Protein AF-A0A526R2I6-F1 (afdb_monomer_lite)

Sequence (72 aa):
MVEIYSIEMDKARQRAGRAELALERAEKLLEGDGNVAVNLALCCRIRGAQRHVSEAKARLKKIESARRLRTG

pLDDT: mean 85.75, std 11.05, range [52.5, 97.19]

Structure (mmCIF, N/CA/C/O backbone):
data_AF-A0A526R2I6-F1
#
_entry.id   AF-A0A526R2I6-F1
#
loop_
_atom_site.group_PDB
_atom_site.id
_atom_site.type_symbol
_atom_site.label_atom_id
_atom_site.label_alt_id
_atom_site.label_comp_id
_atom_site.label_asym_id
_atom_site.label_entity_id
_atom_site.label_seq_id
_atom_site.pdbx_PDB_ins_code
_atom_site.Cartn_x
_atom_site.Cartn_y
_atom_site.Cartn_z
_atom_site.occupancy
_atom_site.B_iso_or_equiv
_atom_site.auth_seq_id
_atom_site.auth_comp_id
_atom_site.auth_asym_id
_atom_site.auth_atom_id
_atom_site.pdbx_PDB_model_num
ATOM 1 N N . MET A 1 1 ? -24.355 11.509 44.453 1.00 63.19 1 MET A N 1
ATOM 2 C CA . MET A 1 1 ? -23.091 10.734 44.355 1.00 63.19 1 MET A CA 1
ATOM 3 C C . MET A 1 1 ? -23.260 9.481 43.497 1.00 63.19 1 MET A C 1
ATOM 5 O O . MET A 1 1 ? -22.532 9.353 42.525 1.00 63.19 1 MET A O 1
ATOM 9 N N . VAL A 1 2 ? -24.247 8.617 43.774 1.00 73.06 2 VAL A N 1
ATOM 10 C CA . VAL A 1 2 ? -24.535 7.409 42.963 1.00 73.06 2 VAL A CA 1
ATOM 11 C C . VAL A 1 2 ? -24.940 7.737 41.515 1.00 73.06 2 VAL A C 1
ATOM 13 O O . VAL A 1 2 ? -24.462 7.097 40.586 1.00 73.06 2 VAL A O 1
ATOM 16 N N . GLU A 1 3 ? -25.740 8.784 41.301 1.00 78.50 3 GLU A N 1
ATOM 17 C CA . GLU A 1 3 ? -26.186 9.179 39.952 1.00 78.50 3 GLU A CA 1
ATOM 18 C C . GLU A 1 3 ? -25.045 9.665 39.047 1.00 78.50 3 GLU A C 1
ATOM 20 O O . GLU A 1 3 ? -24.978 9.284 37.884 1.00 78.50 3 GLU A O 1
ATOM 25 N N . ILE A 1 4 ? -24.104 10.451 39.583 1.00 85.00 4 ILE A N 1
ATOM 26 C CA . ILE A 1 4 ? -22.942 10.939 38.819 1.00 85.00 4 ILE A CA 1
ATOM 27 C C . ILE A 1 4 ? -22.069 9.759 38.382 1.00 85.00 4 ILE A C 1
ATOM 29 O O . ILE A 1 4 ? -21.636 9.699 37.234 1.00 85.00 4 ILE A O 1
ATOM 33 N N . TYR A 1 5 ? -21.856 8.794 39.280 1.00 88.50 5 TYR A N 1
ATOM 34 C CA . TYR A 1 5 ? -21.104 7.583 38.969 1.00 88.50 5 TYR A CA 1
ATOM 35 C C . TYR A 1 5 ? -21.788 6.743 37.877 1.00 88.50 5 TYR A C 1
ATOM 37 O O . TYR A 1 5 ? -21.120 6.303 36.943 1.00 88.50 5 TYR A O 1
ATOM 45 N N . SER A 1 6 ? -23.115 6.586 37.939 1.00 91.12 6 SER A N 1
ATOM 46 C CA . SER A 1 6 ? -23.888 5.885 36.903 1.00 91.12 6 SER A CA 1
ATOM 47 C C . SER A 1 6 ? -23.762 6.564 35.537 1.00 91.12 6 SER A C 1
ATOM 49 O O . SER A 1 6 ? -23.477 5.903 34.543 1.00 91.12 6 SER A O 1
ATOM 51 N N . ILE A 1 7 ? -23.890 7.893 35.491 1.00 92.31 7 ILE A N 1
ATOM 52 C CA . ILE A 1 7 ? -23.788 8.671 34.249 1.00 92.31 7 ILE A CA 1
ATOM 53 C C . ILE A 1 7 ? -22.394 8.538 33.620 1.00 92.31 7 ILE A C 1
ATOM 55 O O . ILE A 1 7 ? -22.271 8.387 32.403 1.00 92.31 7 ILE A O 1
ATOM 59 N N . GLU A 1 8 ? -21.328 8.589 34.421 1.00 93.38 8 GLU A N 1
ATOM 60 C CA . GLU A 1 8 ? -19.964 8.413 33.910 1.00 93.38 8 GLU A CA 1
ATOM 61 C C . GLU A 1 8 ? -19.706 6.976 33.431 1.00 93.38 8 GLU A C 1
ATOM 63 O O . GLU A 1 8 ? -19.074 6.783 32.389 1.00 93.38 8 GLU A O 1
ATOM 68 N N . MET A 1 9 ? -20.259 5.969 34.115 1.00 91.50 9 MET A N 1
ATOM 69 C CA . MET A 1 9 ? -20.215 4.577 33.657 1.00 91.50 9 MET A CA 1
ATOM 70 C C . MET A 1 9 ? -20.938 4.386 32.317 1.00 91.50 9 MET A C 1
ATOM 72 O O . MET A 1 9 ? -20.401 3.728 31.422 1.00 91.50 9 MET A O 1
ATOM 76 N N . ASP A 1 10 ? -22.111 4.991 32.137 1.00 94.00 10 ASP A N 1
ATOM 77 C CA . ASP A 1 10 ? -22.880 4.889 30.893 1.00 94.00 10 ASP A CA 1
ATOM 78 C C . ASP A 1 10 ? -22.159 5.568 29.722 1.00 94.00 10 ASP A C 1
ATOM 80 O O . ASP A 1 10 ? -22.079 5.015 28.620 1.00 94.00 10 ASP A O 1
ATOM 84 N N . LYS A 1 11 ? -21.535 6.729 29.962 1.00 92.25 11 LYS A N 1
ATOM 85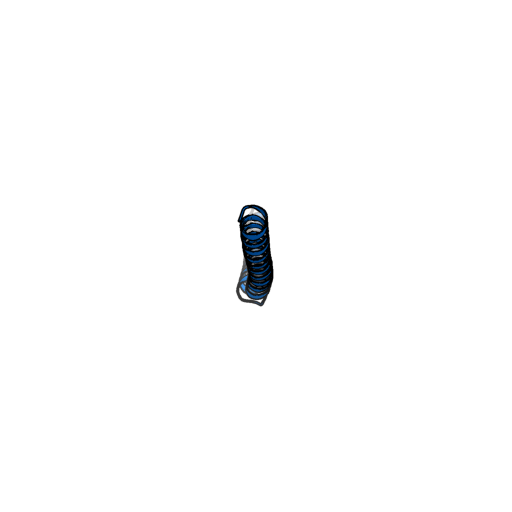 C CA . LYS A 1 11 ? -20.670 7.390 28.971 1.00 92.25 11 LYS A CA 1
ATOM 86 C C . LYS A 1 11 ? -19.464 6.530 28.609 1.00 92.25 11 LYS A C 1
ATOM 88 O O . LYS A 1 11 ? -19.102 6.462 27.434 1.00 92.25 11 LYS A O 1
ATOM 93 N N . ALA A 1 12 ? -18.830 5.891 29.593 1.00 92.31 12 ALA A N 1
ATOM 94 C CA . ALA A 1 12 ? -17.690 5.013 29.358 1.00 92.31 12 ALA A CA 1
ATOM 95 C C . ALA A 1 12 ? -18.086 3.811 28.486 1.00 92.31 12 ALA A C 1
ATOM 97 O O . ALA A 1 12 ? -17.424 3.546 27.483 1.00 92.31 12 ALA A O 1
ATOM 98 N N . ARG A 1 13 ? -19.218 3.160 28.789 1.00 93.81 13 ARG A N 1
ATOM 99 C CA . ARG A 1 13 ? -19.771 2.060 27.978 1.00 93.81 13 ARG A CA 1
ATOM 100 C C . ARG A 1 13 ? -20.099 2.505 26.557 1.00 93.81 13 ARG A C 1
ATOM 102 O O . ARG A 1 13 ? -19.722 1.834 25.601 1.00 93.81 13 ARG A O 1
ATOM 109 N N . GLN A 1 14 ? -20.746 3.660 26.400 1.00 95.94 14 GLN A N 1
ATOM 110 C CA . GLN A 1 14 ? -21.069 4.192 25.077 1.00 95.94 14 GLN A CA 1
ATOM 111 C C . GLN A 1 14 ? -19.805 4.481 24.255 1.00 95.94 14 GLN A C 1
ATOM 113 O O . GLN A 1 14 ? -19.767 4.193 23.059 1.00 95.94 14 GLN A O 1
ATOM 118 N N . ARG A 1 15 ? -18.767 5.056 24.874 1.00 95.12 15 ARG A N 1
ATOM 119 C CA . ARG A 1 15 ? -17.485 5.316 24.205 1.00 95.12 15 ARG A CA 1
ATOM 120 C C . ARG A 1 15 ? -16.785 4.023 23.803 1.00 95.12 15 ARG A C 1
ATOM 122 O O . ARG A 1 15 ? -16.309 3.955 22.676 1.00 95.12 15 ARG A O 1
ATOM 129 N N . ALA A 1 16 ? -16.772 3.022 24.682 1.00 93.50 16 ALA A N 1
ATOM 130 C CA . ALA A 1 16 ? -16.205 1.709 24.390 1.00 93.50 16 ALA A CA 1
AT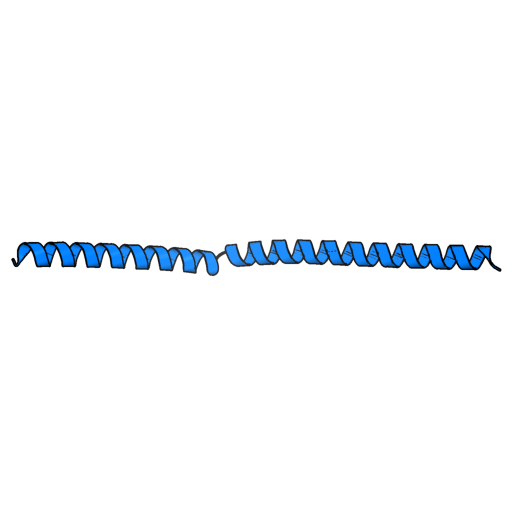OM 131 C C . ALA A 1 16 ? -16.902 1.060 23.187 1.00 93.50 16 ALA A C 1
ATOM 133 O O . ALA A 1 16 ? -16.240 0.771 22.197 1.00 93.50 16 ALA A O 1
ATOM 134 N N . GLY A 1 17 ? -18.237 0.984 23.190 1.00 94.50 17 GLY A N 1
ATOM 135 C CA . GLY A 1 17 ? -18.981 0.406 22.066 1.00 94.50 17 GLY A CA 1
ATOM 136 C C . GLY A 1 17 ? -18.787 1.167 20.746 1.00 94.50 17 GLY A C 1
ATOM 137 O O . GLY A 1 17 ? -18.723 0.568 19.675 1.00 94.50 17 GLY A O 1
ATOM 138 N N . ARG A 1 18 ? -18.628 2.499 20.790 1.00 95.88 18 ARG A N 1
ATOM 139 C CA . ARG A 1 18 ? -18.272 3.285 19.593 1.00 95.88 18 ARG A CA 1
ATOM 140 C C . ARG A 1 18 ? -16.858 2.986 19.097 1.00 95.88 18 ARG A C 1
ATOM 142 O O . ARG A 1 18 ? -16.656 2.941 17.886 1.00 95.88 18 ARG A O 1
ATOM 149 N N . ALA A 1 19 ? -15.898 2.821 20.004 1.00 92.38 19 ALA A N 1
ATOM 150 C CA . ALA A 1 19 ? -14.520 2.491 19.659 1.00 92.38 19 ALA A CA 1
ATOM 151 C C . ALA A 1 19 ? -14.415 1.079 19.065 1.00 92.38 19 ALA A C 1
ATOM 153 O O . ALA A 1 19 ? -13.766 0.911 18.038 1.00 92.38 19 ALA A O 1
ATOM 154 N N . GLU A 1 20 ? -15.117 0.103 19.642 1.00 95.69 20 GLU A N 1
ATOM 155 C CA . GLU A 1 20 ? -15.214 -1.267 19.121 1.00 95.69 20 GLU A CA 1
ATOM 156 C C . GLU A 1 20 ? -15.804 -1.289 17.706 1.00 95.69 20 GLU A C 1
ATOM 158 O O . GLU A 1 20 ? -15.212 -1.864 16.798 1.00 95.69 20 GLU A O 1
ATOM 163 N N . LEU A 1 21 ? -16.910 -0.574 17.471 1.00 95.31 21 LEU A N 1
ATOM 164 C CA . LEU A 1 21 ? -17.517 -0.497 16.140 1.00 95.31 21 LEU A CA 1
ATOM 165 C C . LEU A 1 21 ? -16.605 0.196 15.113 1.00 95.31 21 LEU A C 1
ATOM 167 O O . LEU A 1 21 ? -16.609 -0.150 13.931 1.00 95.31 21 LEU A O 1
ATOM 171 N N . ALA A 1 22 ? -15.847 1.211 15.535 1.00 90.19 22 ALA A N 1
ATOM 172 C CA . ALA A 1 22 ? -14.874 1.873 14.672 1.00 90.19 22 ALA A CA 1
ATOM 173 C C . ALA A 1 22 ? -13.706 0.940 14.319 1.00 90.19 22 ALA A C 1
ATOM 175 O O . ALA A 1 22 ? -13.276 0.932 13.164 1.00 90.19 22 ALA A O 1
ATOM 176 N N . LEU A 1 23 ? -13.242 0.141 15.284 1.00 92.75 23 LEU A N 1
ATOM 177 C CA . LEU A 1 23 ? -12.211 -0.872 15.081 1.00 92.75 23 LEU A CA 1
ATOM 178 C C . LEU A 1 23 ? -12.684 -1.951 14.100 1.00 92.75 23 LEU A C 1
ATOM 180 O O . LEU A 1 23 ? -12.021 -2.161 13.091 1.00 92.75 23 LEU A O 1
ATOM 184 N N . GLU A 1 24 ? -13.873 -2.523 14.302 1.00 89.81 24 GLU A N 1
ATOM 185 C CA . GLU A 1 24 ? -14.438 -3.553 13.416 1.00 89.81 24 GLU A CA 1
ATOM 186 C C . GLU A 1 24 ? -14.579 -3.047 11.967 1.00 89.81 24 GLU A C 1
ATOM 188 O O . GLU A 1 24 ? -14.321 -3.761 10.998 1.00 89.81 24 GLU A O 1
ATOM 193 N N . ARG A 1 25 ? -14.969 -1.777 11.789 1.00 83.75 25 ARG A N 1
ATOM 194 C CA . ARG A 1 25 ? -15.043 -1.152 10.458 1.00 83.75 25 ARG A CA 1
ATOM 195 C C . ARG A 1 25 ? -13.667 -0.998 9.816 1.00 83.75 25 ARG A C 1
ATOM 197 O O . ARG A 1 25 ? -13.549 -1.205 8.610 1.00 83.75 25 ARG A O 1
AT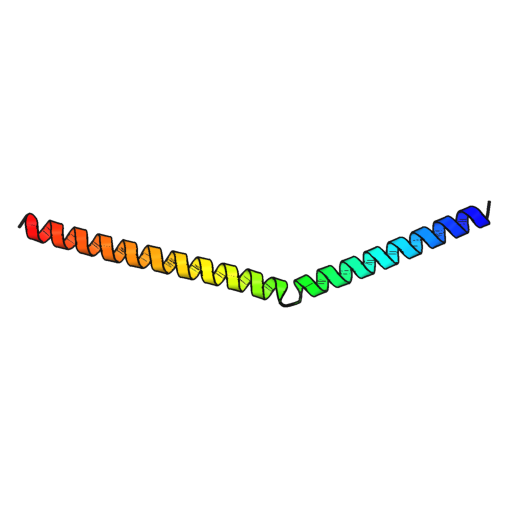OM 204 N N . ALA A 1 26 ? -12.655 -0.612 10.591 1.00 80.38 26 ALA A N 1
ATOM 205 C CA . ALA A 1 26 ? -11.284 -0.495 10.107 1.00 80.38 26 ALA A CA 1
ATOM 206 C C . ALA A 1 26 ? -10.705 -1.870 9.736 1.00 80.38 26 ALA A C 1
ATOM 208 O O . ALA A 1 26 ? -10.101 -2.005 8.676 1.00 80.38 26 ALA A O 1
ATOM 209 N N . GLU A 1 27 ? -10.958 -2.895 10.548 1.00 80.00 27 GLU A N 1
ATOM 210 C CA . GLU A 1 27 ? -10.574 -4.282 10.270 1.00 80.00 27 GLU A CA 1
ATOM 211 C C . GLU A 1 27 ? -11.252 -4.800 8.996 1.00 80.00 27 GLU A C 1
ATOM 213 O O . GLU A 1 27 ? -10.565 -5.266 8.094 1.00 80.00 27 GLU A O 1
ATOM 218 N N . LYS A 1 28 ? -12.562 -4.580 8.819 1.00 75.88 28 LYS A N 1
ATOM 219 C CA . LYS A 1 28 ? -13.271 -4.921 7.569 1.00 75.88 28 LYS A CA 1
ATOM 220 C C . LYS A 1 28 ? -12.742 -4.181 6.338 1.00 75.88 28 LYS A C 1
ATOM 222 O O . LYS A 1 28 ? -12.778 -4.720 5.237 1.00 75.88 28 LYS A O 1
ATOM 227 N N . LEU A 1 29 ? -12.254 -2.950 6.492 1.00 70.00 29 LEU A N 1
ATOM 228 C CA . LEU A 1 29 ? -11.585 -2.200 5.419 1.00 70.00 29 LEU A CA 1
ATOM 229 C C . LEU A 1 29 ? -10.224 -2.807 5.045 1.00 70.00 29 LEU A C 1
ATOM 231 O O . LEU A 1 29 ? -9.837 -2.749 3.876 1.00 70.00 29 LEU A O 1
ATOM 235 N N . LEU A 1 30 ? -9.515 -3.378 6.022 1.00 67.12 30 LEU A N 1
ATOM 236 C CA . LEU A 1 30 ? -8.253 -4.091 5.820 1.00 67.12 30 LEU A CA 1
ATOM 237 C C . LEU A 1 30 ? -8.464 -5.496 5.237 1.00 67.12 30 LEU A C 1
ATOM 239 O O . LEU A 1 30 ? -7.657 -5.936 4.420 1.00 67.12 30 LEU A O 1
ATOM 243 N N . GLU A 1 31 ? -9.539 -6.178 5.630 1.00 68.88 31 GLU A N 1
ATOM 244 C CA . GLU A 1 31 ? -9.938 -7.487 5.099 1.00 68.88 31 GLU A CA 1
ATOM 245 C C . GLU A 1 31 ? -10.580 -7.390 3.706 1.00 68.88 31 GLU A C 1
ATOM 247 O O . GLU A 1 31 ? -10.450 -8.308 2.898 1.00 68.88 31 GLU A O 1
ATOM 252 N N . GLY A 1 32 ? -11.266 -6.281 3.415 1.00 65.81 32 GLY A N 1
ATOM 253 C CA . GLY A 1 32 ? -11.912 -6.026 2.131 1.00 65.81 32 GLY A CA 1
ATOM 254 C C . GLY A 1 32 ? -10.952 -5.589 1.019 1.00 65.81 32 GLY A C 1
ATOM 255 O O . GLY A 1 32 ? -9.725 -5.589 1.145 1.00 65.81 32 GLY A O 1
ATOM 256 N N . ASP A 1 33 ? -11.530 -5.130 -0.092 1.00 63.22 33 ASP A N 1
ATOM 257 C CA . ASP A 1 33 ? -10.793 -4.740 -1.302 1.00 63.22 33 ASP A CA 1
ATOM 258 C C . ASP A 1 33 ? -9.798 -3.584 -1.101 1.00 63.22 33 ASP A C 1
ATOM 260 O O . ASP A 1 33 ? -9.032 -3.282 -2.012 1.00 63.22 33 ASP A O 1
ATOM 264 N N . GLY A 1 34 ? -9.759 -2.933 0.068 1.00 63.59 34 GLY A N 1
ATOM 265 C CA . GLY A 1 34 ? -8.789 -1.882 0.380 1.00 63.59 34 GLY A CA 1
ATOM 266 C C . GLY A 1 34 ? -7.345 -2.356 0.212 1.00 63.59 34 GLY A C 1
ATOM 267 O O . GLY A 1 34 ? -6.538 -1.676 -0.426 1.00 63.59 34 GLY A O 1
ATOM 268 N N . ASN A 1 35 ? -7.029 -3.565 0.682 1.00 65.25 35 ASN A N 1
ATOM 269 C CA . ASN A 1 35 ? -5.697 -4.140 0.507 1.00 65.25 35 ASN A CA 1
ATOM 270 C C . ASN A 1 35 ? -5.465 -4.592 -0.951 1.00 65.25 35 ASN A C 1
ATOM 272 O O . ASN A 1 35 ? -4.389 -4.392 -1.515 1.00 65.25 35 ASN A O 1
ATOM 276 N N . VAL A 1 36 ? -6.499 -5.127 -1.613 1.00 70.44 36 VAL A N 1
ATOM 277 C CA . VAL A 1 36 ? -6.453 -5.550 -3.026 1.00 70.44 36 VAL A CA 1
ATOM 278 C C . VAL A 1 36 ? -6.232 -4.361 -3.966 1.00 70.44 36 VAL A C 1
ATOM 280 O O . VAL A 1 36 ? -5.400 -4.439 -4.868 1.00 70.44 36 VAL A O 1
ATOM 283 N N . ALA A 1 37 ? -6.912 -3.237 -3.744 1.00 71.69 37 ALA A N 1
ATOM 284 C CA . ALA A 1 37 ? -6.801 -2.021 -4.542 1.00 71.69 37 ALA A CA 1
ATOM 285 C C . ALA A 1 37 ? -5.423 -1.363 -4.386 1.00 71.69 37 ALA A C 1
ATOM 287 O O . ALA A 1 37 ? -4.816 -0.960 -5.383 1.00 71.69 37 ALA A O 1
ATOM 288 N N . VAL A 1 38 ? -4.892 -1.308 -3.157 1.00 77.62 38 VAL A N 1
ATOM 289 C CA . VAL A 1 38 ? -3.525 -0.829 -2.888 1.00 77.62 38 VAL A CA 1
ATOM 290 C C . VAL A 1 38 ? -2.496 -1.726 -3.579 1.00 77.62 38 VAL A C 1
ATOM 292 O O . VAL A 1 38 ? -1.622 -1.223 -4.292 1.00 77.62 38 VAL A O 1
ATOM 295 N N . ASN A 1 39 ? -2.641 -3.047 -3.451 1.00 78.31 39 ASN A N 1
ATOM 296 C CA . ASN A 1 39 ? -1.762 -4.014 -4.105 1.00 78.31 39 ASN A CA 1
ATOM 297 C C . ASN A 1 39 ? -1.841 -3.918 -5.634 1.00 78.31 39 ASN A C 1
ATOM 299 O O . ASN A 1 39 ? -0.812 -3.914 -6.308 1.00 78.31 39 ASN A O 1
ATOM 303 N N . LEU A 1 40 ? -3.035 -3.747 -6.203 1.00 82.00 40 LEU A N 1
ATOM 304 C CA . LEU A 1 40 ? -3.223 -3.591 -7.643 1.00 82.00 40 LEU A CA 1
ATOM 305 C C . LEU A 1 40 ? -2.578 -2.302 -8.168 1.00 82.00 40 LEU A C 1
ATOM 307 O O . LEU A 1 40 ? -1.867 -2.335 -9.177 1.00 82.00 40 LEU A O 1
ATOM 311 N N . ALA A 1 41 ? -2.780 -1.175 -7.479 1.00 84.19 41 ALA A N 1
ATOM 312 C CA . ALA A 1 41 ? -2.155 0.097 -7.831 1.00 84.19 41 ALA A CA 1
ATOM 313 C C . ALA A 1 41 ? -0.620 0.003 -7.780 1.00 84.19 41 ALA A C 1
ATOM 315 O O . ALA A 1 41 ? 0.068 0.495 -8.683 1.00 84.19 41 ALA A O 1
ATOM 316 N N . LEU A 1 42 ? -0.076 -0.680 -6.767 1.00 85.50 42 LEU A N 1
ATOM 317 C CA . LEU A 1 42 ? 1.353 -0.955 -6.649 1.00 85.50 42 LEU A CA 1
ATOM 318 C C . LEU A 1 42 ? 1.859 -1.837 -7.803 1.00 85.50 42 LEU A C 1
ATOM 320 O O . LEU A 1 42 ? 2.839 -1.480 -8.459 1.00 85.50 42 LEU A O 1
ATOM 324 N N . CYS A 1 43 ? 1.163 -2.932 -8.123 1.00 88.44 43 CYS A N 1
ATOM 325 C CA . CYS A 1 43 ? 1.500 -3.800 -9.253 1.00 88.44 43 CYS A CA 1
ATOM 326 C C . CYS A 1 43 ? 1.496 -3.041 -10.589 1.00 88.44 43 CYS A C 1
ATOM 328 O O . CYS A 1 43 ? 2.395 -3.230 -11.409 1.00 88.44 43 CYS A O 1
ATOM 330 N N . CYS A 1 44 ? 0.519 -2.160 -10.824 1.00 87.25 44 CYS A N 1
ATOM 331 C CA . CYS A 1 44 ? 0.482 -1.312 -12.017 1.00 87.25 44 CYS A CA 1
ATOM 332 C C . CYS A 1 44 ? 1.702 -0.383 -12.107 1.00 87.25 44 CYS A C 1
ATOM 334 O O . CYS A 1 44 ? 2.323 -0.309 -13.170 1.00 87.25 44 CYS A O 1
ATOM 336 N N . ARG A 1 45 ? 2.101 0.260 -11.000 1.00 90.31 45 ARG A N 1
ATOM 337 C CA . ARG A 1 45 ? 3.314 1.097 -10.954 1.00 90.31 45 ARG A CA 1
ATOM 338 C C . ARG A 1 45 ? 4.584 0.296 -11.233 1.00 90.31 45 ARG A C 1
ATOM 340 O O . ARG A 1 45 ? 5.400 0.731 -12.043 1.00 90.31 45 ARG A O 1
ATOM 347 N N . ILE A 1 46 ? 4.732 -0.880 -10.620 1.00 92.56 46 ILE A N 1
ATOM 348 C CA . ILE A 1 46 ? 5.892 -1.759 -10.834 1.00 92.56 46 ILE A CA 1
ATOM 349 C C . ILE A 1 46 ? 5.982 -2.181 -12.303 1.00 92.56 46 ILE A C 1
ATOM 351 O O . ILE A 1 46 ? 7.046 -2.055 -12.908 1.00 92.56 46 ILE A O 1
ATOM 355 N N . ARG A 1 47 ? 4.868 -2.609 -12.912 1.00 93.38 47 ARG A N 1
ATOM 356 C CA . ARG A 1 47 ? 4.834 -2.972 -14.340 1.00 93.38 47 ARG A CA 1
ATOM 357 C C . ARG A 1 47 ? 5.196 -1.794 -15.244 1.00 93.38 47 ARG A C 1
ATOM 359 O O . ARG A 1 47 ? 5.961 -1.969 -16.191 1.00 93.38 47 ARG A O 1
ATOM 366 N N . GLY A 1 48 ? 4.698 -0.595 -14.936 1.00 96.38 48 GLY A N 1
ATOM 367 C CA . GLY A 1 48 ? 5.079 0.632 -15.640 1.00 96.38 48 GLY A CA 1
ATOM 368 C C . GLY A 1 48 ? 6.586 0.890 -15.568 1.00 96.38 48 GLY A C 1
ATOM 369 O O . GLY A 1 48 ? 7.241 1.052 -16.597 1.00 96.38 48 GLY A O 1
ATOM 370 N N . ALA A 1 49 ? 7.166 0.828 -14.368 1.00 94.69 49 ALA A N 1
ATOM 371 C CA . ALA A 1 49 ? 8.603 1.003 -14.165 1.00 94.69 49 ALA A CA 1
ATOM 372 C C . ALA A 1 49 ? 9.440 -0.059 -14.907 1.00 94.69 49 ALA A C 1
ATOM 374 O O . ALA A 1 49 ? 10.413 0.277 -15.583 1.00 94.69 49 ALA A O 1
ATOM 375 N N . GLN A 1 50 ? 9.040 -1.333 -14.851 1.00 95.88 50 GLN A N 1
ATOM 376 C CA . GLN A 1 50 ? 9.709 -2.426 -15.568 1.00 95.88 50 GLN A CA 1
ATOM 377 C C . GLN A 1 50 ? 9.697 -2.221 -17.088 1.00 95.88 50 GLN A C 1
ATOM 379 O O . GLN A 1 50 ? 10.707 -2.462 -17.761 1.00 95.88 50 GLN A O 1
ATOM 384 N N . ARG A 1 51 ? 8.573 -1.740 -17.634 1.00 96.12 51 ARG A N 1
ATOM 385 C CA . ARG A 1 51 ? 8.458 -1.395 -19.052 1.00 96.12 51 ARG A CA 1
ATOM 386 C C . ARG A 1 51 ? 9.427 -0.276 -19.424 1.00 96.12 51 ARG A C 1
ATOM 388 O O . ARG A 1 51 ? 10.193 -0.440 -20.371 1.00 96.12 51 ARG A O 1
ATOM 395 N N . HIS A 1 52 ? 9.468 0.803 -18.644 1.00 94.94 52 HIS A N 1
ATOM 396 C CA . HIS A 1 52 ? 10.390 1.914 -18.889 1.00 94.94 52 HIS A CA 1
ATOM 397 C C . HIS A 1 52 ? 11.862 1.484 -18.853 1.00 94.94 52 HIS A C 1
ATOM 399 O O . HIS A 1 52 ? 12.634 1.8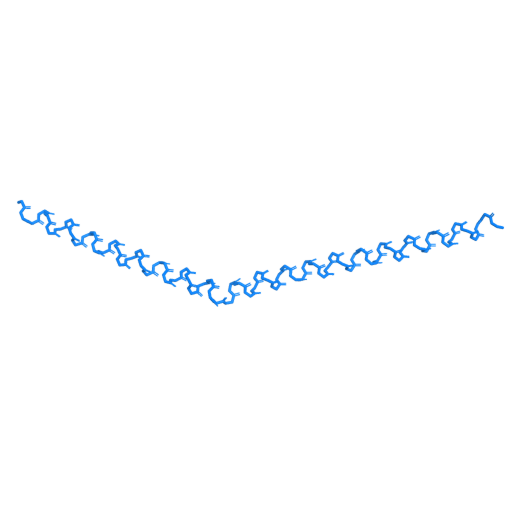61 -19.734 1.00 94.94 52 HIS A O 1
ATOM 405 N N . VAL A 1 53 ? 12.254 0.640 -17.893 1.00 97.19 53 VAL A N 1
ATOM 406 C CA . VAL A 1 53 ? 13.617 0.081 -17.833 1.00 97.19 53 VAL A CA 1
ATOM 407 C C . VAL A 1 53 ? 13.931 -0.746 -19.081 1.00 97.19 53 VAL A C 1
A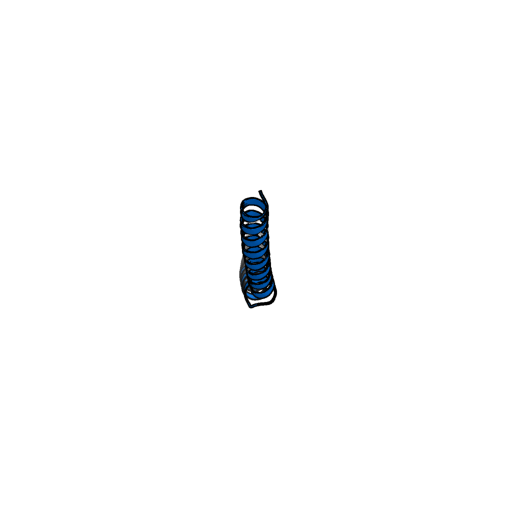TOM 409 O O . VAL A 1 53 ? 15.022 -0.634 -19.644 1.00 97.19 53 VAL A O 1
ATOM 412 N N . SER A 1 54 ? 12.986 -1.568 -19.535 1.00 92.88 54 SER A N 1
ATOM 413 C CA . SER A 1 54 ? 13.160 -2.401 -20.730 1.00 92.88 54 SER A CA 1
ATOM 414 C C . SER A 1 54 ? 13.323 -1.554 -21.995 1.00 92.88 54 SER A C 1
ATOM 416 O O . SER A 1 54 ? 14.235 -1.791 -22.789 1.00 92.88 54 SER A O 1
ATOM 418 N N . GLU A 1 55 ? 12.498 -0.518 -22.153 1.00 97.19 55 GLU A N 1
ATOM 419 C CA . GLU A 1 55 ? 12.584 0.436 -23.262 1.00 97.19 55 GLU A CA 1
ATOM 420 C C . GLU A 1 55 ? 13.910 1.210 -23.245 1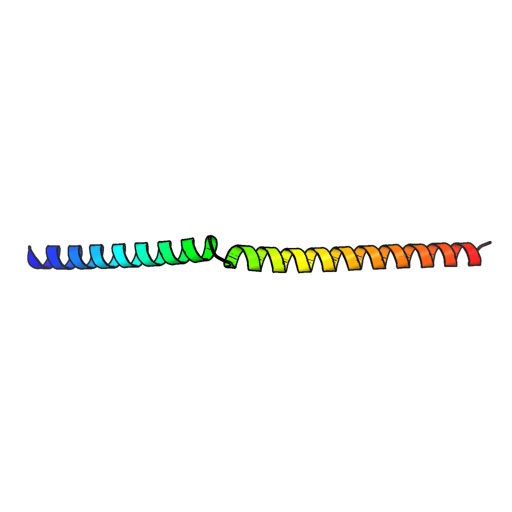.00 97.19 55 GLU A C 1
ATOM 422 O O . GLU A 1 55 ? 14.558 1.352 -24.285 1.00 97.19 55 GLU A O 1
ATOM 427 N N . ALA A 1 56 ? 14.364 1.652 -22.069 1.00 96.06 56 ALA A N 1
ATOM 428 C CA . ALA A 1 56 ? 15.649 2.327 -21.907 1.00 96.06 56 ALA A CA 1
ATOM 429 C C . ALA A 1 56 ? 16.826 1.418 -22.298 1.00 96.06 56 ALA A C 1
ATOM 431 O O . ALA A 1 56 ? 17.689 1.827 -23.077 1.00 96.06 56 ALA A O 1
ATOM 432 N N . LYS A 1 57 ? 16.829 0.156 -21.844 1.00 95.38 57 LYS A N 1
ATOM 433 C CA . LYS A 1 57 ? 17.839 -0.842 -22.238 1.00 95.38 57 LYS A CA 1
ATOM 434 C C . LYS A 1 57 ? 17.834 -1.096 -23.747 1.00 95.38 57 LYS A C 1
ATOM 436 O O . LYS A 1 57 ? 18.898 -1.189 -24.357 1.00 95.38 57 LYS A O 1
ATOM 441 N N . ALA A 1 58 ? 16.656 -1.190 -24.364 1.00 94.38 58 ALA A N 1
ATOM 442 C CA . ALA A 1 58 ? 16.538 -1.369 -25.809 1.00 94.38 58 ALA A CA 1
ATOM 443 C C . ALA A 1 58 ? 17.100 -0.164 -26.582 1.00 94.38 58 ALA A C 1
ATOM 445 O O . ALA A 1 58 ? 17.808 -0.341 -27.575 1.00 94.38 58 ALA A O 1
ATOM 446 N N . ARG A 1 59 ? 16.831 1.061 -26.113 1.00 94.50 59 ARG A N 1
ATOM 447 C CA . ARG A 1 59 ? 17.405 2.287 -26.689 1.00 94.50 59 ARG A CA 1
ATOM 448 C C . ARG A 1 59 ? 18.924 2.325 -26.551 1.00 94.50 59 ARG A C 1
ATOM 450 O O . ARG A 1 59 ? 19.594 2.624 -27.535 1.00 94.50 59 ARG A O 1
ATOM 457 N N . LEU A 1 60 ? 19.465 1.968 -25.386 1.00 94.94 60 LEU A N 1
ATOM 458 C CA . LEU A 1 60 ? 20.911 1.920 -25.164 1.00 94.94 60 LEU A CA 1
ATOM 459 C C . LEU A 1 60 ? 21.599 0.977 -26.160 1.00 94.94 60 LEU A C 1
ATOM 461 O O . LEU A 1 60 ? 22.528 1.394 -26.846 1.00 94.94 60 LEU A O 1
ATOM 465 N N . LYS A 1 61 ? 21.074 -0.244 -26.331 1.00 94.06 61 LYS A N 1
ATOM 466 C CA . LYS A 1 61 ? 21.598 -1.205 -27.317 1.00 94.06 61 LYS A CA 1
ATOM 467 C C . LYS A 1 61 ? 21.608 -0.641 -28.740 1.00 94.06 61 LYS A C 1
ATOM 469 O O . LYS A 1 61 ? 22.587 -0.824 -29.455 1.00 94.06 61 LYS A O 1
ATOM 474 N N . LYS A 1 62 ? 20.545 0.067 -29.152 1.00 92.38 62 LYS A N 1
ATOM 475 C CA . LYS A 1 62 ? 20.477 0.716 -30.477 1.00 92.38 62 LYS A CA 1
ATOM 476 C C . LYS A 1 62 ? 21.547 1.797 -30.649 1.00 92.38 62 LYS A C 1
ATOM 478 O O . LYS A 1 62 ? 22.138 1.913 -31.720 1.00 92.38 62 LYS A O 1
ATOM 483 N N . ILE A 1 63 ? 21.794 2.588 -29.607 1.00 93.50 63 ILE A N 1
ATOM 484 C CA . ILE A 1 63 ? 22.838 3.620 -29.620 1.00 93.50 63 ILE A CA 1
ATOM 485 C C . ILE A 1 63 ? 24.217 2.963 -29.722 1.00 93.50 63 ILE A C 1
ATOM 487 O O . ILE A 1 63 ? 25.029 3.377 -30.546 1.00 93.50 63 ILE A O 1
ATOM 491 N N . GLU A 1 64 ? 24.473 1.911 -28.945 1.00 93.31 64 GLU A N 1
ATOM 492 C CA . GLU A 1 64 ? 25.736 1.168 -28.992 1.00 93.31 64 GLU A CA 1
ATOM 493 C C . GLU A 1 64 ? 25.992 0.538 -30.364 1.00 93.31 64 GLU A C 1
ATOM 495 O O . GLU A 1 64 ? 27.101 0.654 -30.889 1.00 93.31 64 GLU A O 1
ATOM 500 N N . SER A 1 65 ? 24.978 -0.082 -30.979 1.00 91.81 65 SER A N 1
ATOM 501 C CA . SER A 1 65 ? 25.107 -0.637 -32.330 1.00 91.81 65 SER A CA 1
ATOM 502 C C . SER A 1 65 ? 25.364 0.455 -33.368 1.00 91.81 65 SER A C 1
ATOM 504 O O . SER A 1 65 ? 26.250 0.308 -34.205 1.00 91.81 65 SER A O 1
ATOM 506 N N . ALA A 1 66 ? 24.649 1.582 -33.284 1.00 88.44 66 ALA A N 1
ATOM 507 C CA . ALA A 1 66 ? 24.849 2.712 -34.189 1.00 88.44 66 ALA A CA 1
ATOM 508 C C . ALA A 1 66 ? 26.231 3.362 -34.018 1.00 88.44 66 ALA A C 1
ATOM 510 O O . ALA A 1 66 ? 26.796 3.859 -34.991 1.00 88.44 66 ALA A O 1
ATOM 511 N N . ARG A 1 67 ? 26.784 3.353 -32.797 1.00 86.00 67 ARG A N 1
ATOM 512 C CA . ARG A 1 67 ? 28.151 3.811 -32.527 1.00 86.00 67 ARG A CA 1
ATOM 513 C C . ARG A 1 67 ? 29.172 2.899 -33.199 1.00 86.00 67 ARG A C 1
ATOM 515 O O . ARG A 1 67 ? 30.046 3.413 -33.880 1.00 86.00 67 ARG A O 1
ATOM 522 N N . ARG A 1 68 ? 29.032 1.573 -33.063 1.00 82.25 68 ARG A N 1
ATOM 523 C CA . ARG A 1 68 ? 29.947 0.600 -33.690 1.00 82.25 68 ARG A CA 1
ATOM 524 C C . ARG A 1 68 ? 29.994 0.736 -35.211 1.00 82.25 68 ARG A C 1
ATOM 526 O O . ARG A 1 68 ? 31.080 0.721 -35.768 1.00 82.25 68 ARG A O 1
ATOM 533 N N . LEU A 1 69 ? 28.840 0.924 -35.858 1.00 80.19 69 LEU A N 1
ATOM 534 C CA . LEU A 1 69 ? 28.751 1.112 -37.313 1.00 80.19 69 LEU A CA 1
ATOM 535 C C . LEU A 1 69 ? 29.401 2.414 -37.814 1.00 80.19 69 LEU A C 1
ATOM 537 O O . LEU A 1 69 ? 29.696 2.517 -38.994 1.00 80.19 69 LEU A O 1
ATOM 541 N N . ARG A 1 70 ? 29.590 3.417 -36.946 1.00 67.75 70 ARG A N 1
ATOM 542 C CA . ARG A 1 70 ? 30.205 4.709 -37.301 1.00 67.75 70 ARG A CA 1
ATOM 543 C C . ARG A 1 70 ? 31.719 4.759 -37.094 1.00 67.75 70 ARG A C 1
ATOM 545 O O . ARG A 1 70 ? 32.350 5.692 -37.574 1.00 67.75 70 ARG A O 1
ATOM 552 N N . THR A 1 71 ? 32.274 3.826 -36.327 1.00 66.00 71 THR A N 1
ATOM 553 C CA . THR A 1 71 ? 33.700 3.779 -35.959 1.00 66.00 71 THR A CA 1
ATOM 554 C C . THR A 1 71 ? 34.460 2.626 -36.620 1.00 66.00 71 THR A C 1
ATOM 556 O O . THR A 1 71 ? 35.633 2.442 -36.308 1.00 66.00 71 THR A O 1
ATOM 559 N N . GLY A 1 72 ? 33.783 1.819 -37.440 1.00 52.50 72 GLY A N 1
ATOM 560 C CA . GLY A 1 72 ? 34.366 0.724 -38.221 1.00 52.50 72 GLY A CA 1
ATOM 561 C C . GLY A 1 72 ? 34.547 1.094 -39.682 1.00 52.50 72 GLY A C 1
ATOM 562 O O . GLY A 1 72 ? 33.883 2.059 -40.122 1.00 52.50 72 GLY A O 1
#

Foldseek 3Di:
DVVVVVVVVVVVVVVVVVVVVVVVVVVVCVVDCVVVVVVVVVVVVVVVVVVVVVVVVVVVVVVVVVVVVVVD

Secondary structure (DSSP, 8-state):
-HHHHHHHHHHHHHHHHHHHHHHHHHHHHHHTHHHHHHHHHHHHHHHHHHHHHHHHHHHHHHHHHHHHHH--

Radius of gyration: 30.02 Å; chains: 1; bounding box: 61×18×83 Å